Protein AF-A0A8T1RYR4-F1 (afdb_monomer_lite)

Sequence (140 aa):
VSNLKKILQSVLEYSHDVLGHQISEHHMPDVSLIGEFSDSVELGKLLQLVLGCAVSCEKKQEHIQQIMTLEESVQHVVMTAIQELMTKDPLDTLASETYGNFDSQSRKYYFLSEDVEEPDDMRQHCQDLEQQVGSSPAWL

Organism: Chelydra serpentina (NCBI:txid8475)

Structure (mmCIF, N/CA/C/O backbone):
data_AF-A0A8T1RYR4-F1
#
_entry.id   AF-A0A8T1RYR4-F1
#
loop_
_atom_site.group_PDB
_atom_site.id
_atom_site.type_symbol
_atom_site.label_atom_id
_atom_site.label_alt_id
_atom_site.label_comp_id
_atom_site.label_asym_id
_atom_site.label_entity_id
_atom_site.label_seq_id
_atom_site.pdbx_PDB_ins_code
_atom_site.Cartn_x
_atom_site.Cartn_y
_atom_site.Cartn_z
_atom_site.occupancy
_atom_site.B_iso_or_equiv
_atom_site.auth_seq_id
_atom_site.auth_comp_id
_atom_site.auth_asym_id
_atom_site.auth_atom_id
_atom_site.pdbx_PDB_model_num
ATOM 1 N N . VAL A 1 1 ? 6.250 -12.213 -15.409 1.00 84.12 1 VAL A N 1
ATOM 2 C CA . VAL A 1 1 ? 5.482 -11.011 -14.988 1.00 84.12 1 VAL A CA 1
ATOM 3 C C . VAL A 1 1 ? 3.955 -11.182 -14.883 1.00 84.12 1 VAL A C 1
ATOM 5 O O . VAL A 1 1 ? 3.327 -10.421 -14.160 1.00 84.12 1 VAL A O 1
ATOM 8 N N . SER A 1 2 ? 3.318 -12.149 -15.569 1.00 88.31 2 SER A N 1
ATOM 9 C CA . SER A 1 2 ? 1.838 -12.241 -15.640 1.00 88.31 2 SER A CA 1
ATOM 10 C C . SER A 1 2 ? 1.125 -12.319 -14.276 1.00 88.31 2 SER A C 1
ATOM 12 O O . SER A 1 2 ? 0.091 -11.682 -14.100 1.00 88.31 2 SER A O 1
ATOM 14 N N . ASN A 1 3 ? 1.695 -13.021 -13.292 1.00 91.19 3 ASN A N 1
ATOM 15 C CA . ASN A 1 3 ? 1.103 -13.115 -11.951 1.00 91.19 3 ASN A CA 1
ATOM 16 C C . ASN A 1 3 ? 1.063 -11.761 -11.227 1.00 91.19 3 ASN A C 1
ATOM 18 O O . ASN A 1 3 ? 0.048 -11.428 -10.630 1.00 91.19 3 ASN A O 1
ATOM 22 N N . LEU A 1 4 ? 2.130 -10.961 -11.331 1.00 89.75 4 LEU A N 1
ATOM 23 C CA . LEU A 1 4 ? 2.197 -9.635 -10.709 1.00 89.75 4 LEU A CA 1
ATOM 24 C C . LEU A 1 4 ? 1.163 -8.682 -11.313 1.00 89.75 4 LEU A C 1
ATOM 26 O O . LEU A 1 4 ? 0.490 -7.976 -10.574 1.00 89.75 4 LEU A O 1
ATOM 30 N N . LYS A 1 5 ? 0.972 -8.729 -12.641 1.00 89.62 5 LYS A N 1
ATOM 31 C CA . LYS A 1 5 ? -0.086 -7.965 -13.326 1.00 89.62 5 LYS A CA 1
ATOM 32 C C . LYS A 1 5 ? -1.474 -8.300 -12.779 1.00 89.62 5 LYS A C 1
ATOM 34 O O . LYS A 1 5 ? -2.246 -7.391 -12.508 1.00 89.62 5 LYS A O 1
ATOM 39 N N . LYS A 1 6 ? -1.767 -9.590 -12.573 1.00 92.25 6 LYS A N 1
ATOM 40 C CA . LYS A 1 6 ? -3.048 -10.034 -11.999 1.00 92.25 6 LYS A CA 1
ATOM 41 C C . LYS A 1 6 ? -3.235 -9.543 -10.565 1.00 92.25 6 LYS A C 1
ATOM 43 O O . LYS A 1 6 ? -4.295 -9.026 -10.250 1.00 92.25 6 LYS A O 1
ATOM 48 N N . ILE A 1 7 ? -2.209 -9.680 -9.721 1.00 91.88 7 ILE A N 1
ATOM 49 C CA . ILE A 1 7 ? -2.262 -9.219 -8.325 1.00 91.88 7 ILE A CA 1
ATOM 50 C C . ILE A 1 7 ? -2.495 -7.709 -8.276 1.00 91.88 7 ILE A C 1
ATOM 52 O O . ILE A 1 7 ? -3.407 -7.269 -7.587 1.00 91.88 7 ILE A O 1
ATOM 56 N N . LEU A 1 8 ? -1.715 -6.931 -9.033 1.00 90.62 8 LEU A N 1
ATOM 57 C CA . LEU A 1 8 ? -1.871 -5.481 -9.090 1.00 90.62 8 LEU A CA 1
ATOM 58 C C . LEU A 1 8 ? -3.288 -5.102 -9.524 1.00 90.62 8 LEU A C 1
ATOM 60 O O . LEU A 1 8 ? -3.934 -4.311 -8.849 1.00 90.62 8 LEU A O 1
ATOM 64 N N . GLN A 1 9 ? -3.790 -5.706 -10.601 1.00 91.00 9 GLN A N 1
ATOM 65 C CA . GLN A 1 9 ? -5.139 -5.440 -11.086 1.00 91.00 9 GLN A CA 1
ATOM 66 C C . GLN A 1 9 ? -6.203 -5.734 -10.017 1.00 91.00 9 GLN A C 1
ATOM 68 O O . GLN A 1 9 ? -7.038 -4.877 -9.754 1.00 91.00 9 GLN A O 1
ATOM 73 N N . SER A 1 10 ? -6.135 -6.884 -9.340 1.00 91.62 10 SER A N 1
ATOM 74 C CA . SER A 1 10 ? -7.080 -7.214 -8.265 1.00 91.62 10 SER A CA 1
ATOM 75 C C . SER A 1 10 ? -7.000 -6.255 -7.074 1.00 91.62 10 SER A C 1
ATOM 77 O O . SER A 1 10 ? -8.025 -5.941 -6.477 1.00 91.62 10 SER A O 1
ATOM 79 N N . VAL A 1 11 ? -5.804 -5.776 -6.720 1.00 90.38 11 VAL A N 1
ATOM 80 C CA . VAL A 1 11 ? -5.620 -4.787 -5.643 1.00 90.38 11 VAL A CA 1
ATOM 81 C C . VAL A 1 11 ? -6.197 -3.429 -6.046 1.00 90.38 11 VAL A C 1
ATOM 83 O O . VAL A 1 11 ? -6.866 -2.793 -5.235 1.00 90.38 11 VAL A O 1
ATOM 86 N N . LEU A 1 12 ? -5.991 -2.999 -7.295 1.00 88.44 12 LEU A N 1
ATOM 87 C CA . LEU A 1 12 ? -6.557 -1.755 -7.824 1.00 88.44 12 LEU A CA 1
ATOM 88 C C . LEU A 1 12 ? -8.088 -1.812 -7.884 1.00 88.44 12 LEU A C 1
ATOM 90 O O . LEU A 1 12 ? -8.743 -0.880 -7.423 1.00 88.44 12 LEU A O 1
ATOM 94 N N . GLU A 1 13 ? -8.648 -2.914 -8.389 1.00 90.94 13 GLU A N 1
ATOM 95 C CA . GLU A 1 13 ? -10.095 -3.161 -8.416 1.00 90.94 13 GLU A CA 1
ATOM 96 C C . GLU A 1 13 ? -10.671 -3.144 -6.994 1.00 90.94 13 GLU A C 1
ATOM 98 O O . GLU A 1 13 ? -11.633 -2.432 -6.733 1.00 90.94 13 GLU A O 1
ATOM 103 N N . TYR A 1 14 ? -10.037 -3.823 -6.032 1.00 89.62 14 TYR A N 1
ATOM 104 C CA . TYR A 1 14 ? -10.475 -3.790 -4.633 1.00 89.62 14 TYR A CA 1
ATOM 105 C C . TYR A 1 14 ? -10.403 -2.380 -4.025 1.00 89.62 14 TYR A C 1
ATOM 107 O O . TYR A 1 14 ? -11.333 -1.935 -3.351 1.00 89.62 14 TYR A O 1
ATOM 115 N N . SER A 1 15 ? -9.313 -1.654 -4.278 1.00 85.81 15 SER A N 1
ATOM 116 C CA . SER A 1 15 ? -9.130 -0.291 -3.779 1.00 85.81 15 SER A CA 1
ATOM 117 C C . SER A 1 15 ? -10.181 0.671 -4.333 1.00 85.81 15 SER A C 1
ATOM 119 O O . SER A 1 15 ? -10.699 1.509 -3.596 1.00 85.81 15 SER A O 1
ATOM 121 N N . HIS A 1 16 ? -10.524 0.544 -5.611 1.00 86.31 16 HIS A N 1
ATOM 122 C CA . HIS A 1 16 ? -11.528 1.386 -6.244 1.00 86.31 16 HIS A CA 1
ATOM 123 C C . HIS A 1 16 ? -12.957 0.978 -5.855 1.00 86.31 16 HIS A C 1
ATOM 125 O O . HIS A 1 16 ? -13.723 1.811 -5.377 1.00 86.31 16 HIS A O 1
ATOM 131 N N . ASP A 1 17 ? -13.306 -0.299 -6.012 1.00 86.94 17 ASP A N 1
ATOM 132 C CA . ASP A 1 17 ? -14.692 -0.769 -5.931 1.00 86.94 17 ASP A CA 1
ATOM 133 C C . ASP A 1 17 ? -15.159 -1.019 -4.494 1.00 86.94 17 ASP A C 1
ATOM 135 O O . ASP A 1 17 ? -16.337 -0.834 -4.189 1.00 86.94 17 ASP A O 1
ATOM 139 N N . VAL A 1 18 ? -14.252 -1.437 -3.603 1.00 86.25 18 VAL A N 1
ATOM 140 C CA . VAL A 1 18 ? -14.588 -1.752 -2.204 1.00 86.25 18 VAL A CA 1
ATOM 141 C C . VAL A 1 18 ? -14.207 -0.609 -1.274 1.00 86.25 18 VAL A C 1
ATOM 143 O O . VAL A 1 18 ? -15.006 -0.218 -0.425 1.00 86.25 18 VAL A O 1
ATOM 146 N N . LEU A 1 19 ? -12.996 -0.063 -1.421 1.00 82.50 19 LEU A N 1
ATOM 147 C CA . LEU A 1 19 ? -12.504 0.991 -0.526 1.00 82.50 19 LEU A CA 1
ATOM 148 C C . LEU A 1 19 ? -12.891 2.404 -0.988 1.00 82.50 19 LEU A C 1
ATOM 150 O O . LEU A 1 19 ? -12.829 3.336 -0.188 1.00 82.50 19 LEU A O 1
ATOM 154 N N . GLY A 1 20 ? -13.278 2.591 -2.256 1.00 78.75 20 GLY A N 1
ATOM 155 C CA . GLY A 1 20 ? -13.568 3.916 -2.815 1.00 78.75 20 GLY A CA 1
ATOM 156 C C . GLY A 1 20 ? -12.343 4.841 -2.859 1.00 78.75 20 GLY A C 1
ATOM 157 O O . GLY A 1 20 ? -12.478 6.066 -2.901 1.00 78.75 20 GLY A O 1
ATOM 158 N N . HIS A 1 21 ? -11.135 4.276 -2.802 1.00 76.94 21 HIS A N 1
ATOM 159 C CA . HIS A 1 21 ? -9.882 5.017 -2.807 1.00 76.94 21 HIS A CA 1
ATOM 160 C C . HIS A 1 21 ? -9.357 5.182 -4.234 1.00 76.94 21 HIS A C 1
ATOM 162 O O . HIS A 1 21 ? -9.138 4.208 -4.955 1.00 76.94 21 HIS A O 1
ATOM 168 N N . GLN A 1 22 ? -9.090 6.431 -4.620 1.00 72.94 22 GLN A N 1
ATOM 169 C CA . GLN A 1 22 ? -8.350 6.746 -5.838 1.00 72.94 22 GLN A CA 1
ATOM 170 C C . GLN A 1 22 ? -6.852 6.670 -5.546 1.00 72.94 22 GLN A C 1
ATOM 172 O O . GLN A 1 22 ? -6.322 7.473 -4.780 1.00 72.94 22 GLN A O 1
ATOM 177 N N . ILE A 1 23 ? -6.185 5.691 -6.152 1.00 77.44 23 ILE A N 1
ATOM 178 C CA . ILE A 1 23 ? -4.731 5.550 -6.086 1.00 77.44 23 ILE A CA 1
ATOM 179 C C . ILE A 1 23 ? -4.121 6.491 -7.126 1.00 77.44 23 ILE A C 1
ATOM 181 O O . ILE A 1 23 ? -4.458 6.418 -8.306 1.00 77.44 23 ILE A O 1
ATOM 185 N N . SER A 1 24 ? -3.231 7.379 -6.684 1.00 75.50 24 SER A N 1
ATOM 186 C CA . SER A 1 24 ? -2.492 8.280 -7.577 1.00 75.50 24 SER A CA 1
ATOM 187 C C . SER A 1 24 ? -1.507 7.504 -8.460 1.00 75.50 24 SER A C 1
ATOM 189 O O . SER A 1 24 ? -0.912 6.527 -8.002 1.00 75.50 24 SER A O 1
ATOM 191 N N . GLU A 1 25 ? -1.277 7.965 -9.696 1.00 75.69 25 GLU A N 1
ATOM 192 C CA . GLU A 1 25 ? -0.320 7.350 -10.635 1.00 75.69 25 GLU A CA 1
ATOM 193 C C . GLU A 1 25 ? 1.087 7.209 -10.039 1.00 75.69 25 GLU A C 1
ATOM 195 O O . GLU A 1 25 ? 1.786 6.246 -10.341 1.00 75.69 25 GLU A O 1
ATOM 200 N N . HIS A 1 26 ? 1.490 8.115 -9.141 1.00 74.50 26 HIS A N 1
ATOM 201 C CA . HIS A 1 26 ? 2.791 8.053 -8.468 1.00 74.50 26 HIS A CA 1
ATOM 202 C C . HIS A 1 26 ? 2.975 6.780 -7.620 1.00 74.50 26 HIS A C 1
ATOM 204 O O . HIS A 1 26 ? 4.080 6.245 -7.515 1.00 74.50 26 HIS A O 1
ATOM 210 N N . HIS A 1 27 ? 1.887 6.274 -7.039 1.00 78.38 27 HIS A N 1
ATOM 211 C CA . HIS A 1 27 ? 1.889 5.064 -6.218 1.00 78.38 27 HIS A CA 1
ATOM 212 C C . HIS A 1 27 ? 1.669 3.793 -7.047 1.00 78.38 27 HIS A C 1
ATOM 214 O O . HIS A 1 27 ? 1.595 2.705 -6.478 1.00 78.38 27 HIS A O 1
ATOM 220 N N . MET A 1 28 ? 1.552 3.904 -8.375 1.00 84.88 28 MET A N 1
ATOM 221 C CA . MET A 1 28 ? 1.318 2.761 -9.248 1.00 84.88 28 MET A CA 1
ATOM 222 C C . MET A 1 28 ? 2.642 2.031 -9.542 1.00 84.88 28 MET A C 1
ATOM 224 O O . MET A 1 28 ? 3.546 2.630 -10.127 1.00 84.88 28 MET A O 1
ATOM 228 N N . PRO A 1 29 ? 2.786 0.753 -9.144 1.00 88.81 29 PRO A N 1
ATOM 229 C CA . PRO A 1 29 ? 4.021 0.005 -9.342 1.00 88.81 29 PRO A CA 1
ATOM 230 C C . PRO A 1 29 ? 4.148 -0.538 -10.771 1.00 88.81 29 PRO A C 1
ATOM 232 O O . PRO A 1 29 ? 3.207 -1.128 -11.314 1.00 88.81 29 PRO A O 1
ATOM 235 N N . ASP A 1 30 ? 5.343 -0.450 -11.354 1.00 89.69 30 ASP A N 1
ATOM 236 C CA . ASP A 1 30 ? 5.678 -1.130 -12.603 1.00 89.69 30 ASP A CA 1
ATOM 237 C C . ASP A 1 30 ? 6.109 -2.575 -12.333 1.00 89.69 30 ASP A C 1
ATOM 239 O O . ASP A 1 30 ? 7.260 -2.916 -12.053 1.00 89.69 30 ASP A O 1
ATOM 243 N N . VAL A 1 31 ? 5.143 -3.475 -12.480 1.00 89.69 31 VAL A N 1
ATOM 244 C CA . VAL A 1 31 ? 5.347 -4.916 -12.320 1.00 89.69 31 VAL A CA 1
ATOM 245 C C . VAL A 1 31 ? 6.360 -5.515 -13.296 1.00 89.69 31 VAL A C 1
ATOM 247 O O . VAL A 1 31 ? 6.888 -6.591 -13.011 1.00 89.69 31 VAL A O 1
ATOM 250 N N . SER A 1 3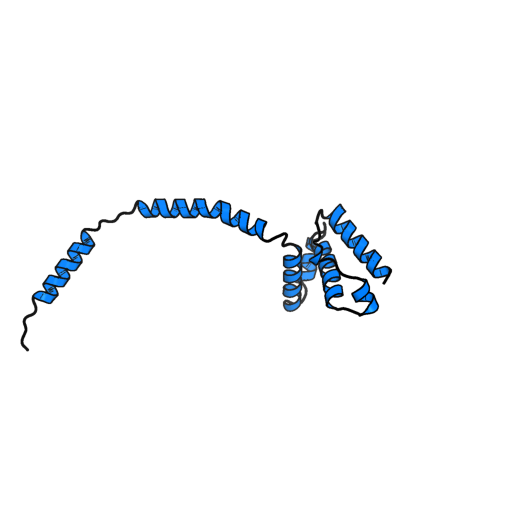2 ? 6.636 -4.860 -14.427 1.00 89.69 32 SER A N 1
ATOM 251 C CA . SER A 1 32 ? 7.658 -5.284 -15.394 1.00 89.69 32 SER A CA 1
ATOM 252 C C . SER A 1 32 ? 9.049 -5.100 -14.801 1.00 89.69 32 SER A C 1
ATOM 254 O O . SER A 1 32 ? 9.841 -6.040 -14.827 1.00 89.69 32 SER A O 1
ATOM 256 N N . LEU A 1 33 ? 9.295 -3.961 -14.146 1.00 89.38 33 LEU A N 1
ATOM 257 C CA . LEU A 1 33 ? 10.544 -3.693 -13.430 1.00 89.38 33 LEU A CA 1
ATOM 258 C C . LEU A 1 33 ? 10.763 -4.675 -12.272 1.00 89.38 33 LEU A C 1
ATOM 260 O O . LEU A 1 33 ? 11.859 -5.215 -12.113 1.00 89.38 33 LEU A O 1
ATOM 264 N N . ILE A 1 34 ? 9.704 -5.021 -11.534 1.00 90.31 34 ILE A N 1
ATOM 265 C CA . ILE A 1 34 ? 9.772 -6.048 -10.480 1.00 90.31 34 ILE A CA 1
ATOM 266 C C . ILE A 1 34 ? 10.147 -7.414 -11.071 1.00 90.31 34 ILE A C 1
ATOM 268 O O . ILE A 1 34 ? 11.023 -8.108 -10.561 1.00 90.31 34 ILE A O 1
ATOM 272 N N . GLY A 1 35 ? 9.461 -7.835 -12.136 1.00 87.56 35 GLY A N 1
ATOM 273 C CA . GLY A 1 35 ? 9.612 -9.181 -12.685 1.00 87.56 35 GLY A CA 1
ATOM 274 C C . GLY A 1 35 ? 10.882 -9.401 -13.505 1.00 87.56 35 GLY A C 1
ATOM 275 O O . GLY A 1 35 ? 11.337 -10.540 -13.591 1.00 87.56 35 GLY A O 1
ATOM 276 N N . GLU A 1 36 ? 11.416 -8.353 -14.129 1.00 90.00 36 GLU A N 1
ATOM 277 C CA . GLU A 1 36 ? 12.563 -8.440 -15.044 1.00 90.00 36 GLU A CA 1
ATOM 278 C C . GLU A 1 36 ? 13.861 -7.948 -14.401 1.00 90.00 36 GLU A C 1
ATOM 280 O O . GLU A 1 36 ? 14.915 -8.535 -14.640 1.00 90.00 36 GLU A O 1
ATOM 285 N N . PHE A 1 37 ? 13.786 -6.930 -13.540 1.00 89.50 37 PHE A N 1
ATOM 286 C CA . PHE A 1 37 ? 14.956 -6.294 -12.928 1.00 89.50 37 PHE A CA 1
ATOM 287 C C . PHE A 1 37 ? 15.034 -6.501 -11.412 1.00 89.50 37 PHE A C 1
ATOM 289 O O . PHE A 1 37 ? 16.027 -6.112 -10.803 1.00 89.50 37 PHE A O 1
ATOM 296 N N . SER A 1 38 ? 14.037 -7.158 -10.801 1.00 86.62 38 SER A N 1
ATOM 297 C CA . SER A 1 38 ? 13.951 -7.331 -9.341 1.00 86.62 38 SER A CA 1
ATOM 298 C C . SER A 1 38 ? 14.057 -6.000 -8.591 1.00 86.62 38 SER A C 1
ATOM 300 O O . SER A 1 38 ? 14.690 -5.919 -7.539 1.00 86.62 38 SER A O 1
ATOM 302 N N . ASP A 1 39 ? 13.447 -4.954 -9.155 1.00 92.44 39 ASP A N 1
ATOM 303 C CA . ASP A 1 39 ? 13.471 -3.610 -8.592 1.00 92.44 39 ASP A CA 1
ATOM 304 C C . ASP A 1 39 ? 12.756 -3.578 -7.229 1.00 92.44 39 ASP A C 1
ATOM 306 O O . ASP A 1 39 ? 11.553 -3.847 -7.118 1.00 92.44 39 ASP A O 1
ATOM 310 N N . SER A 1 40 ? 13.515 -3.275 -6.174 1.00 89.69 40 SER A N 1
ATOM 311 C CA . SER A 1 40 ? 13.017 -3.226 -4.799 1.00 89.69 40 SER A CA 1
ATOM 312 C C . SER A 1 40 ? 12.129 -2.013 -4.529 1.00 89.69 40 SER A C 1
ATOM 314 O O . SER A 1 40 ? 11.278 -2.083 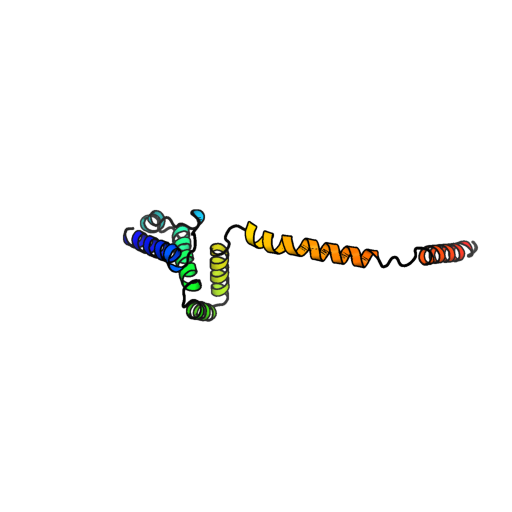-3.642 1.00 89.69 40 SER A O 1
ATOM 316 N N . VAL A 1 41 ? 12.284 -0.926 -5.290 1.00 89.12 41 VAL A N 1
ATOM 317 C CA . VAL A 1 41 ? 11.469 0.287 -5.161 1.00 89.12 41 VAL A CA 1
ATOM 318 C C . VAL A 1 41 ? 10.059 0.007 -5.667 1.00 89.12 41 VAL A C 1
ATOM 320 O O . VAL A 1 41 ? 9.081 0.255 -4.962 1.00 89.12 41 VAL A O 1
ATOM 323 N N . GLU A 1 42 ? 9.947 -0.592 -6.851 1.00 90.44 42 GLU A N 1
ATOM 324 C CA . GLU A 1 42 ? 8.653 -0.962 -7.435 1.00 90.44 42 GLU A CA 1
ATOM 325 C C . GLU A 1 42 ? 7.958 -2.069 -6.631 1.00 90.44 42 GLU A C 1
ATOM 327 O O . GLU A 1 42 ? 6.739 -2.041 -6.432 1.00 90.44 42 GLU A O 1
ATOM 332 N N . LEU A 1 43 ? 8.731 -3.011 -6.081 1.00 89.88 43 LEU A N 1
ATOM 333 C CA . LEU A 1 43 ? 8.201 -3.999 -5.144 1.00 89.88 43 LEU A CA 1
ATOM 334 C C . LEU A 1 43 ? 7.679 -3.342 -3.859 1.00 89.88 43 LEU A C 1
ATOM 336 O O . LEU A 1 43 ? 6.618 -3.728 -3.367 1.00 89.88 43 LEU A O 1
ATOM 340 N N . GLY A 1 44 ? 8.391 -2.337 -3.342 1.00 89.12 44 GLY A N 1
ATOM 341 C CA . GLY A 1 44 ? 7.968 -1.544 -2.191 1.00 89.12 44 GLY A CA 1
ATOM 342 C C . GLY A 1 44 ? 6.615 -0.873 -2.421 1.00 89.12 44 GLY A C 1
ATOM 343 O O . GLY A 1 44 ? 5.712 -1.043 -1.604 1.00 89.12 44 GLY A O 1
ATOM 344 N N . LYS A 1 45 ? 6.428 -0.218 -3.573 1.00 89.44 45 LYS A N 1
ATOM 345 C CA . LYS A 1 45 ? 5.145 0.396 -3.964 1.00 89.44 45 LYS A CA 1
ATOM 346 C C . LYS A 1 45 ? 4.002 -0.622 -4.008 1.00 89.44 45 LYS A C 1
ATOM 348 O O . LYS A 1 45 ? 2.917 -0.366 -3.486 1.00 89.44 45 LYS A O 1
ATOM 353 N N . LEU A 1 46 ? 4.241 -1.809 -4.575 1.00 90.50 46 LEU A N 1
ATOM 354 C CA . LEU A 1 46 ? 3.236 -2.876 -4.606 1.00 90.50 46 LEU A CA 1
ATOM 355 C C . LEU A 1 46 ? 2.854 -3.343 -3.192 1.00 90.50 46 LEU A C 1
ATOM 357 O O . LEU A 1 46 ? 1.672 -3.521 -2.900 1.00 90.50 46 LEU A O 1
ATOM 361 N N . LEU A 1 47 ? 3.837 -3.517 -2.306 1.00 90.25 47 LEU A N 1
ATOM 362 C CA . LEU A 1 47 ? 3.593 -3.888 -0.910 1.00 90.25 47 LEU A CA 1
ATOM 363 C C . LEU A 1 47 ? 2.855 -2.787 -0.142 1.00 90.25 47 LEU A C 1
ATOM 365 O O . LEU A 1 47 ? 1.958 -3.095 0.639 1.00 90.25 47 LEU A O 1
ATOM 369 N N . GLN A 1 48 ? 3.183 -1.520 -0.391 1.00 88.75 48 GLN A N 1
ATOM 370 C CA . GLN A 1 48 ? 2.525 -0.368 0.224 1.00 88.75 48 GLN A CA 1
ATOM 371 C C . GLN A 1 48 ? 1.042 -0.292 -0.160 1.00 88.75 48 GLN A C 1
ATOM 373 O O . GLN A 1 48 ? 0.202 -0.056 0.706 1.00 88.75 48 GLN A O 1
ATOM 378 N N . LEU A 1 49 ? 0.692 -0.594 -1.416 1.00 88.25 49 LEU A N 1
ATOM 379 C CA . LEU A 1 49 ? -0.705 -0.711 -1.850 1.00 88.25 49 LEU A CA 1
ATOM 380 C C . LEU A 1 49 ? -1.455 -1.832 -1.126 1.00 88.25 49 LEU A C 1
ATOM 382 O O . LEU A 1 49 ? -2.572 -1.627 -0.648 1.00 88.25 49 LEU A O 1
ATOM 386 N N . VAL A 1 50 ? -0.841 -3.012 -1.020 1.00 89.69 50 VAL A N 1
ATOM 387 C CA . VAL A 1 50 ? -1.438 -4.158 -0.316 1.00 89.69 50 VAL A CA 1
ATOM 388 C C . VAL A 1 50 ? -1.639 -3.838 1.165 1.00 89.69 50 VAL A C 1
ATOM 390 O O . VAL A 1 50 ? -2.711 -4.099 1.711 1.00 89.69 50 VAL A O 1
ATOM 393 N N . LEU A 1 51 ? -0.640 -3.230 1.804 1.00 89.00 51 LEU A N 1
ATOM 394 C CA . LEU A 1 51 ? -0.712 -2.779 3.191 1.00 89.00 51 LEU A CA 1
ATOM 395 C C . LEU A 1 51 ? -1.825 -1.742 3.380 1.00 89.00 51 LEU A C 1
ATOM 397 O O . LEU A 1 51 ? -2.639 -1.880 4.291 1.00 89.00 51 LEU A O 1
ATOM 401 N N . GLY A 1 52 ? -1.908 -0.754 2.488 1.00 87.12 52 GLY A N 1
ATOM 402 C CA . GLY A 1 52 ? -2.976 0.241 2.460 1.00 87.12 52 GLY A CA 1
ATOM 403 C C . GLY A 1 52 ? -4.364 -0.376 2.382 1.00 87.12 52 GLY A C 1
ATOM 404 O O . GLY A 1 52 ? -5.265 0.011 3.129 1.00 87.12 52 GLY A O 1
ATOM 405 N N . CYS A 1 53 ? -4.526 -1.387 1.526 1.00 88.50 53 CYS A N 1
ATOM 406 C CA . CYS A 1 53 ? -5.771 -2.138 1.428 1.00 88.50 53 CYS A CA 1
ATOM 407 C C . CYS A 1 53 ? -6.075 -2.900 2.725 1.00 88.50 53 CYS A C 1
ATOM 409 O O . CYS A 1 53 ? -7.206 -2.856 3.207 1.00 88.50 53 CYS A O 1
ATOM 411 N N . ALA A 1 54 ? -5.073 -3.543 3.332 1.00 88.31 54 ALA A N 1
ATOM 412 C CA . ALA A 1 54 ? -5.234 -4.293 4.577 1.00 88.31 54 ALA A CA 1
ATOM 413 C C . ALA A 1 54 ? -5.666 -3.400 5.754 1.00 88.31 54 ALA A C 1
ATOM 415 O O . ALA A 1 54 ? -6.536 -3.785 6.532 1.00 88.31 54 ALA A O 1
ATOM 416 N N . VAL A 1 55 ? -5.133 -2.181 5.868 1.00 86.56 55 VAL A N 1
ATOM 417 C CA . VAL A 1 55 ? -5.522 -1.247 6.945 1.00 86.56 55 VAL A CA 1
ATOM 418 C C . VAL A 1 55 ? -6.797 -0.455 6.653 1.00 86.56 55 VAL A C 1
ATOM 420 O O . VAL A 1 55 ? -7.343 0.185 7.551 1.00 86.56 55 VAL A O 1
ATOM 423 N N . SER A 1 56 ? -7.295 -0.507 5.417 1.00 84.06 56 SER A N 1
ATOM 424 C CA . SER A 1 56 ? -8.533 0.170 5.008 1.00 84.06 56 SER A CA 1
ATOM 425 C C . SER A 1 56 ? -9.734 -0.774 4.906 1.00 84.06 56 SER A C 1
ATOM 427 O O . SER A 1 56 ? -10.868 -0.304 4.867 1.00 84.06 56 SER A O 1
ATOM 429 N N . CYS A 1 57 ? -9.516 -2.091 4.877 1.00 85.00 57 CYS A N 1
ATOM 430 C CA . CYS A 1 57 ? -10.588 -3.078 4.755 1.00 85.00 57 CYS A CA 1
ATOM 431 C C . CYS A 1 57 ? -11.498 -3.149 5.998 1.00 85.00 57 CYS A C 1
ATOM 433 O O . CYS A 1 57 ? -11.190 -2.617 7.067 1.00 85.00 57 CYS A O 1
ATOM 435 N N . GLU A 1 58 ? -12.616 -3.874 5.894 1.00 81.50 58 GLU A N 1
ATOM 436 C CA . GLU A 1 58 ? -13.559 -4.076 7.010 1.00 81.50 58 GLU A CA 1
ATOM 437 C C . GLU A 1 58 ? -12.889 -4.674 8.260 1.00 81.50 58 GLU A C 1
ATOM 439 O O . GLU A 1 58 ? -13.228 -4.319 9.389 1.00 81.50 58 GLU A O 1
ATOM 444 N N . LYS A 1 59 ? -11.880 -5.533 8.064 1.00 82.81 59 LYS A N 1
ATOM 445 C CA . LYS A 1 59 ? -11.096 -6.172 9.131 1.00 82.81 59 LYS A CA 1
ATOM 446 C C . LYS A 1 59 ? -9.861 -5.373 9.552 1.00 82.81 59 LYS A C 1
ATOM 448 O O . LYS A 1 59 ? -8.972 -5.920 10.202 1.00 82.81 59 LYS A O 1
ATOM 453 N N . LYS A 1 60 ? -9.798 -4.072 9.245 1.00 84.94 60 LYS A N 1
ATOM 454 C CA . LYS A 1 60 ? -8.653 -3.209 9.582 1.00 84.94 60 LYS A CA 1
ATOM 455 C C . LYS A 1 60 ? -8.182 -3.322 11.031 1.00 84.94 60 LYS A C 1
ATOM 457 O O . LYS A 1 60 ? -6.987 -3.272 11.276 1.00 84.94 60 LYS A O 1
ATOM 462 N N . GLN A 1 61 ? -9.098 -3.506 11.985 1.00 83.38 61 GLN A N 1
ATOM 463 C CA . GLN A 1 61 ? -8.754 -3.624 13.407 1.00 83.38 61 GLN A CA 1
ATOM 464 C C . GLN A 1 61 ? -7.878 -4.850 13.697 1.00 83.38 61 GLN A C 1
ATOM 466 O O . GLN A 1 61 ? -6.919 -4.743 14.453 1.00 83.38 61 GLN A O 1
ATOM 471 N N . GLU A 1 62 ? -8.152 -5.989 13.054 1.00 87.81 62 GLU A N 1
ATOM 472 C CA . GLU A 1 62 ? -7.360 -7.215 13.210 1.00 87.81 62 GLU A CA 1
ATOM 473 C C . GLU A 1 62 ? -5.950 -7.025 12.635 1.00 87.81 62 GLU A C 1
ATOM 475 O O . GLU A 1 62 ? -4.957 -7.342 13.289 1.00 87.81 62 GLU A O 1
ATOM 480 N N . HIS A 1 63 ? -5.852 -6.418 11.450 1.00 85.56 63 HIS A N 1
ATOM 481 C CA . HIS A 1 63 ? -4.568 -6.138 10.808 1.00 85.56 63 HIS A CA 1
ATOM 482 C C . HIS A 1 63 ? -3.741 -5.086 11.560 1.00 85.56 63 HIS A C 1
ATOM 484 O O . HIS A 1 63 ? -2.541 -5.276 11.740 1.00 85.56 63 HIS A O 1
ATOM 490 N N . ILE A 1 64 ? -4.361 -4.013 12.062 1.00 85.06 64 ILE A N 1
ATOM 491 C CA . ILE A 1 64 ? -3.687 -3.005 12.898 1.00 85.06 64 ILE A CA 1
ATOM 492 C C . ILE A 1 64 ? -3.172 -3.647 14.186 1.00 85.06 64 ILE A C 1
ATOM 494 O O . ILE A 1 64 ? -2.027 -3.421 14.569 1.00 85.06 64 ILE A O 1
ATOM 498 N N . GLN A 1 65 ? -3.975 -4.494 14.830 1.00 86.38 65 GLN A N 1
ATOM 499 C CA . GLN A 1 65 ? -3.548 -5.181 16.042 1.00 86.38 65 GLN A CA 1
ATOM 500 C C . GLN A 1 65 ? -2.370 -6.123 15.773 1.00 86.38 65 GLN A C 1
ATOM 502 O O . GLN A 1 65 ? -1.430 -6.147 16.560 1.00 86.38 65 GLN A O 1
ATOM 507 N N . GLN A 1 66 ? -2.364 -6.835 14.642 1.00 85.00 66 GLN A N 1
ATOM 508 C CA . GLN A 1 66 ? -1.206 -7.624 14.213 1.00 85.00 66 GLN A CA 1
ATOM 509 C C . GLN A 1 66 ? 0.038 -6.752 14.006 1.00 85.00 66 GLN A C 1
ATOM 511 O O . GLN A 1 66 ? 1.109 -7.110 14.492 1.00 85.00 66 GLN A O 1
ATOM 516 N N . ILE A 1 67 ? -0.096 -5.588 13.362 1.00 86.75 67 ILE A N 1
ATOM 517 C CA . ILE A 1 67 ? 1.010 -4.633 13.189 1.00 86.75 67 ILE A CA 1
ATOM 518 C C . ILE A 1 67 ? 1.565 -4.197 14.552 1.00 86.75 67 ILE A C 1
ATOM 520 O O . ILE A 1 67 ? 2.778 -4.196 14.736 1.00 86.75 67 ILE A O 1
ATOM 524 N N . MET A 1 68 ? 0.705 -3.923 15.536 1.00 84.81 68 MET A N 1
ATOM 525 C CA . MET A 1 68 ? 1.122 -3.543 16.895 1.00 84.81 68 MET A CA 1
ATOM 526 C C . MET A 1 68 ? 1.859 -4.650 17.668 1.00 84.81 68 MET A C 1
ATOM 528 O O . MET A 1 68 ? 2.475 -4.365 18.692 1.00 84.81 68 MET A O 1
ATOM 532 N N . THR A 1 69 ? 1.807 -5.906 17.212 1.00 88.81 69 THR A N 1
ATOM 533 C CA . THR A 1 69 ? 2.602 -7.002 17.801 1.00 88.81 69 THR A CA 1
ATOM 534 C C . THR A 1 69 ? 4.003 -7.132 17.205 1.00 88.81 69 THR A C 1
ATOM 536 O O . THR A 1 69 ? 4.820 -7.883 17.738 1.00 88.81 69 THR A O 1
ATOM 539 N N . LEU A 1 70 ? 4.289 -6.424 16.107 1.00 87.25 70 LEU A N 1
ATOM 540 C CA . LEU A 1 70 ? 5.608 -6.407 15.473 1.00 87.25 70 LEU A CA 1
ATOM 541 C C . LEU A 1 70 ? 6.599 -5.560 16.283 1.00 87.25 70 LEU A C 1
ATOM 543 O O . LEU A 1 70 ? 6.224 -4.844 17.208 1.00 87.25 70 LEU A O 1
ATOM 547 N N . GLU A 1 71 ? 7.877 -5.623 15.918 1.00 92.19 71 GLU A N 1
ATOM 548 C CA . GLU A 1 71 ? 8.917 -4.775 16.502 1.00 92.19 71 GLU A CA 1
ATOM 549 C C . GLU A 1 71 ? 8.640 -3.282 16.249 1.00 92.19 71 GLU A C 1
ATOM 551 O O . GLU A 1 71 ? 8.152 -2.910 15.182 1.00 92.19 71 GLU A O 1
ATOM 556 N N . GLU A 1 72 ? 8.992 -2.420 17.205 1.00 87.56 72 GLU A N 1
ATOM 557 C CA . GLU A 1 72 ? 8.783 -0.965 17.137 1.00 87.56 72 GLU A CA 1
ATOM 558 C C . GLU A 1 72 ? 9.362 -0.348 15.851 1.00 87.56 72 GLU A C 1
ATOM 560 O O . GLU A 1 72 ? 8.695 0.431 15.169 1.00 87.56 72 GLU A O 1
ATOM 565 N N . SER A 1 73 ? 10.564 -0.773 15.453 1.00 89.06 73 SER A N 1
ATOM 566 C CA . SER A 1 73 ? 11.216 -0.342 14.210 1.00 89.06 73 SER A CA 1
ATOM 567 C C . SER A 1 73 ? 10.350 -0.609 12.970 1.00 89.06 73 SER A C 1
ATOM 569 O O . SER A 1 73 ? 10.225 0.246 12.093 1.00 89.06 73 SER A O 1
ATOM 571 N N . VAL A 1 74 ? 9.685 -1.766 12.921 1.00 88.00 74 VAL A N 1
ATOM 572 C CA . VAL A 1 74 ? 8.796 -2.170 11.824 1.00 88.00 74 VAL A CA 1
ATOM 573 C C . VAL A 1 74 ? 7.468 -1.419 11.889 1.00 88.00 74 VAL A C 1
ATOM 575 O O . VAL A 1 74 ? 6.956 -0.999 10.850 1.00 88.00 74 VAL A O 1
ATOM 578 N N . GLN A 1 75 ? 6.929 -1.190 13.089 1.00 85.19 75 GLN A N 1
ATOM 579 C CA . GLN A 1 75 ? 5.701 -0.412 13.276 1.00 85.19 75 GLN A CA 1
ATOM 580 C C . GLN A 1 75 ? 5.836 1.005 12.710 1.00 85.19 75 GLN A C 1
ATOM 582 O O . GLN A 1 75 ? 4.949 1.458 11.988 1.00 85.19 75 GLN A O 1
ATOM 587 N N . HIS A 1 76 ? 6.959 1.683 12.971 1.00 87.44 76 HIS A N 1
ATOM 588 C CA . HIS A 1 76 ? 7.217 3.026 12.443 1.00 87.44 76 HIS A CA 1
ATOM 589 C C . HIS A 1 76 ? 7.270 3.063 10.914 1.00 87.44 76 HIS A C 1
ATOM 591 O O . HIS A 1 76 ? 6.692 3.963 10.298 1.00 87.44 76 HIS A O 1
ATOM 597 N N . VAL A 1 77 ? 7.918 2.075 10.290 1.00 87.69 77 VAL A N 1
ATOM 598 C CA . VAL A 1 77 ? 7.974 1.970 8.824 1.00 87.69 77 VAL A CA 1
ATOM 599 C C . VAL A 1 77 ? 6.572 1.766 8.251 1.00 87.69 77 VAL A C 1
ATOM 601 O O . VAL A 1 77 ? 6.177 2.466 7.320 1.00 87.69 77 VAL A O 1
ATOM 604 N N . VAL A 1 78 ? 5.788 0.863 8.845 1.00 87.19 78 VAL A N 1
ATOM 605 C CA . VAL A 1 78 ? 4.406 0.582 8.429 1.00 87.19 78 VAL A CA 1
ATOM 606 C C . VAL A 1 78 ? 3.514 1.815 8.581 1.00 87.19 78 VAL A C 1
ATOM 608 O O . VAL A 1 78 ? 2.781 2.159 7.657 1.00 87.19 78 VAL A O 1
ATOM 611 N N . MET A 1 79 ? 3.607 2.521 9.709 1.00 86.94 79 MET A N 1
ATOM 612 C CA . MET A 1 79 ? 2.862 3.756 9.957 1.00 86.94 79 MET A CA 1
ATOM 613 C C . MET A 1 79 ? 3.190 4.836 8.921 1.00 86.94 79 MET A C 1
ATOM 615 O O . MET A 1 79 ? 2.276 5.452 8.375 1.00 86.94 79 MET A O 1
ATOM 619 N N . THR A 1 80 ? 4.474 5.028 8.616 1.00 85.69 80 THR A N 1
ATOM 620 C CA . THR A 1 80 ? 4.929 6.003 7.613 1.00 85.69 80 THR A CA 1
ATOM 621 C C . THR A 1 80 ? 4.377 5.664 6.228 1.00 85.69 80 THR A C 1
ATOM 623 O O . THR A 1 80 ? 3.810 6.525 5.560 1.00 85.69 80 THR A O 1
ATOM 626 N N . ALA A 1 81 ? 4.450 4.390 5.831 1.00 84.38 81 ALA A N 1
ATOM 627 C CA . ALA A 1 81 ? 3.950 3.924 4.540 1.00 84.38 81 ALA A CA 1
ATOM 628 C C . ALA A 1 81 ? 2.426 4.101 4.391 1.00 84.38 81 ALA A C 1
ATOM 630 O O . ALA A 1 81 ? 1.941 4.444 3.311 1.00 84.38 81 ALA A O 1
ATOM 631 N N . ILE A 1 82 ? 1.662 3.890 5.471 1.00 83.56 82 ILE A N 1
ATOM 632 C CA . ILE A 1 82 ? 0.209 4.120 5.492 1.00 83.56 82 ILE A CA 1
ATOM 633 C C . ILE A 1 82 ? -0.104 5.612 5.379 1.00 83.56 82 ILE A C 1
ATOM 635 O O . ILE A 1 82 ? -0.998 5.985 4.621 1.00 83.56 82 ILE A O 1
ATOM 639 N N . GLN A 1 83 ? 0.613 6.458 6.125 1.00 82.25 83 GLN A N 1
ATOM 640 C CA . GLN A 1 83 ? 0.414 7.907 6.084 1.00 82.25 83 GLN A CA 1
ATOM 641 C C . GLN A 1 83 ? 0.654 8.462 4.685 1.00 82.25 83 GLN A C 1
ATOM 643 O O . GLN A 1 83 ? -0.210 9.166 4.178 1.00 82.25 83 GLN A O 1
ATOM 648 N N . GLU A 1 84 ? 1.759 8.078 4.046 1.00 81.44 84 GLU A N 1
ATOM 649 C CA . GLU A 1 84 ? 2.096 8.489 2.680 1.00 81.44 84 GLU A CA 1
ATOM 650 C C . GLU A 1 84 ? 1.010 8.082 1.669 1.00 81.44 84 GLU A C 1
ATOM 652 O O . GLU A 1 84 ? 0.644 8.868 0.794 1.00 81.44 84 GLU A O 1
ATOM 657 N N . LEU A 1 85 ? 0.419 6.893 1.841 1.00 76.06 85 LEU A N 1
ATOM 658 C CA . LEU A 1 85 ? -0.660 6.407 0.981 1.00 76.06 85 LEU A CA 1
ATOM 659 C C . LEU A 1 85 ? -2.002 7.128 1.224 1.00 76.06 85 LEU A C 1
ATOM 661 O O . LEU A 1 85 ? -2.801 7.273 0.300 1.00 76.06 85 LEU A O 1
ATOM 665 N N . MET A 1 86 ? -2.280 7.543 2.466 1.00 71.50 86 MET A N 1
ATOM 666 C CA . MET A 1 86 ? -3.544 8.188 2.852 1.00 71.50 86 MET A CA 1
ATOM 667 C C . MET A 1 86 ? -3.530 9.711 2.740 1.00 71.50 86 MET A C 1
ATOM 669 O O . MET A 1 86 ? -4.604 10.316 2.725 1.00 71.50 86 MET A O 1
ATOM 673 N N . THR A 1 87 ? -2.361 10.343 2.619 1.00 63.09 87 THR A N 1
ATOM 674 C CA . THR A 1 87 ? -2.254 11.742 2.202 1.00 63.09 87 THR A CA 1
ATOM 675 C C . THR A 1 87 ? -2.687 11.889 0.743 1.00 63.09 87 THR A C 1
ATOM 677 O O . THR A 1 87 ? -1.876 12.024 -0.169 1.00 63.09 87 THR A O 1
ATOM 680 N N . LYS A 1 88 ? -4.009 11.894 0.524 1.00 53.91 88 LYS A N 1
ATOM 681 C CA . LYS A 1 88 ? -4.622 12.719 -0.521 1.00 53.91 88 LYS A CA 1
ATOM 682 C C . LYS A 1 88 ? -4.079 14.133 -0.347 1.00 53.91 88 LYS A C 1
ATOM 684 O O . LYS A 1 88 ? -3.922 14.566 0.790 1.00 53.91 88 LYS A O 1
ATOM 689 N N . ASP A 1 89 ? -3.747 14.776 -1.458 1.00 42.72 89 ASP A N 1
ATOM 690 C CA . ASP A 1 89 ? -3.121 16.090 -1.578 1.00 42.72 89 ASP A CA 1
ATOM 691 C C . ASP A 1 89 ? -3.134 16.963 -0.302 1.00 42.72 89 ASP A C 1
ATOM 693 O O . ASP A 1 89 ? -4.201 17.223 0.259 1.00 42.72 89 ASP A O 1
ATOM 697 N N . PRO A 1 90 ? -1.984 17.518 0.130 1.00 45.25 90 PRO A N 1
ATOM 698 C CA . PRO A 1 90 ? -1.857 18.308 1.364 1.00 45.25 90 PRO A CA 1
ATOM 699 C C . PRO A 1 90 ? -2.725 19.582 1.427 1.00 45.25 90 PRO A C 1
ATOM 701 O O . PRO A 1 90 ? -2.647 20.328 2.404 1.00 45.25 90 PRO A O 1
ATOM 704 N N . LEU A 1 91 ? -3.563 19.853 0.422 1.00 44.88 91 LEU A N 1
ATOM 705 C CA . LEU A 1 91 ? -4.521 20.949 0.453 1.00 44.88 91 LEU A CA 1
ATOM 706 C C . LEU A 1 91 ? -5.697 20.703 1.412 1.00 44.88 91 LEU A C 1
ATOM 708 O O . LEU A 1 91 ? -6.155 21.668 2.019 1.00 44.88 91 LEU A O 1
ATOM 712 N N . ASP A 1 92 ? -6.168 19.465 1.600 1.00 42.53 92 ASP A N 1
ATOM 713 C CA . ASP A 1 92 ? -7.369 19.219 2.422 1.00 42.53 92 ASP A CA 1
ATOM 714 C C . ASP A 1 92 ? -7.080 19.256 3.932 1.00 42.53 92 ASP A C 1
ATOM 716 O O . ASP A 1 92 ? -7.864 19.811 4.708 1.00 42.53 92 ASP A O 1
ATOM 720 N N . THR A 1 93 ? -5.916 18.762 4.364 1.00 42.50 93 THR A N 1
ATOM 721 C CA . THR A 1 93 ? -5.517 18.831 5.780 1.00 42.50 93 THR A CA 1
ATOM 722 C C . THR A 1 93 ? -5.214 20.273 6.198 1.00 42.50 93 THR A C 1
ATOM 724 O O . THR A 1 93 ? -5.604 20.696 7.283 1.00 42.50 93 THR A O 1
ATOM 727 N N . LEU A 1 94 ? -4.610 21.076 5.311 1.00 44.06 94 LEU A N 1
ATOM 728 C CA . LEU A 1 94 ? -4.309 22.480 5.603 1.00 44.06 94 LEU A CA 1
ATOM 729 C C . LEU A 1 94 ? -5.552 23.385 5.505 1.00 44.06 94 LEU A C 1
ATOM 731 O O . LEU A 1 94 ? -5.655 24.365 6.245 1.00 44.06 94 LEU A O 1
ATOM 735 N N . ALA A 1 95 ? -6.523 23.066 4.641 1.00 43.88 95 ALA A N 1
ATOM 736 C CA . ALA A 1 95 ? -7.760 23.840 4.516 1.00 43.88 95 ALA A CA 1
ATOM 737 C C . ALA A 1 95 ? -8.650 23.733 5.766 1.00 43.88 95 ALA A C 1
ATOM 739 O O . ALA A 1 95 ? -9.203 24.745 6.207 1.00 43.88 95 ALA A O 1
ATOM 740 N N . SER A 1 96 ? -8.742 22.547 6.382 1.00 45.25 96 SER A N 1
ATOM 741 C CA . SER A 1 96 ? -9.551 22.360 7.595 1.00 45.25 96 SER A CA 1
ATOM 742 C C . SER A 1 96 ? -8.940 23.035 8.829 1.00 45.25 96 SER A C 1
ATOM 744 O O . SER A 1 96 ? -9.679 23.519 9.686 1.00 45.25 96 SER A O 1
ATOM 746 N N . GLU A 1 97 ? -7.610 23.116 8.920 1.00 44.53 97 GLU A N 1
ATOM 747 C CA . GLU A 1 97 ? -6.930 23.774 10.045 1.00 44.53 97 GLU A CA 1
ATOM 748 C C . GLU A 1 97 ? -6.833 25.297 9.866 1.00 44.53 97 GLU A C 1
ATOM 750 O O . GLU A 1 97 ? -6.863 26.044 10.844 1.00 44.53 97 GLU A O 1
ATOM 755 N N . THR A 1 98 ? -6.800 25.794 8.626 1.00 51.25 98 THR A N 1
ATOM 756 C CA . THR A 1 98 ? -6.669 27.237 8.361 1.00 51.25 98 THR A CA 1
ATOM 757 C C . THR A 1 98 ? -8.009 27.976 8.449 1.00 51.25 98 THR A C 1
ATOM 759 O O . THR A 1 98 ? -8.056 29.089 8.977 1.00 51.25 98 THR A O 1
ATOM 762 N N . TYR A 1 99 ? -9.117 27.371 7.997 1.00 48.66 99 TYR A N 1
ATOM 763 C CA . TYR A 1 99 ? -10.415 28.064 7.939 1.00 48.66 99 TYR A CA 1
ATOM 764 C C . TYR A 1 99 ? -11.063 28.268 9.324 1.00 48.66 99 TYR A C 1
ATOM 766 O O . TYR A 1 99 ? -11.771 29.248 9.534 1.00 48.66 99 TYR A O 1
ATOM 774 N N . GLY A 1 100 ? -10.781 27.394 10.299 1.00 49.22 100 GLY A N 1
ATOM 775 C CA . GLY A 1 100 ? -11.261 27.546 11.682 1.00 49.22 100 GLY A CA 1
ATOM 776 C C . GLY A 1 100 ? -10.357 28.399 12.584 1.00 49.22 100 GLY A C 1
ATOM 777 O O . GLY A 1 100 ? -10.829 29.003 13.548 1.00 49.22 100 GLY A O 1
ATOM 778 N N . ASN A 1 101 ? -9.058 28.472 12.281 1.00 50.75 101 ASN A N 1
ATOM 779 C CA . ASN A 1 101 ? -8.070 29.111 13.154 1.00 50.75 101 ASN A CA 1
ATOM 780 C C . ASN A 1 101 ? -8.061 30.648 13.042 1.00 50.75 101 ASN A C 1
ATOM 782 O O . ASN A 1 101 ? -7.864 31.332 14.048 1.00 50.75 101 ASN A O 1
ATOM 786 N N . PHE A 1 102 ? -8.339 31.208 11.857 1.00 52.91 102 PHE A N 1
ATOM 787 C CA . PHE A 1 102 ? -8.342 32.666 11.660 1.00 52.91 102 PHE A CA 1
ATOM 788 C C . PHE A 1 102 ? -9.393 33.372 12.536 1.00 52.91 102 PHE A C 1
ATOM 790 O O . PHE A 1 102 ? -9.112 34.406 13.139 1.00 52.91 102 PHE A O 1
ATOM 797 N N . ASP A 1 103 ? -10.576 32.769 12.679 1.00 61.72 103 ASP A N 1
ATOM 798 C CA . ASP A 1 103 ? -11.693 33.327 13.453 1.00 61.72 103 ASP A CA 1
ATOM 799 C C . ASP A 1 103 ? -11.498 33.201 14.979 1.00 61.72 103 ASP A C 1
ATOM 801 O O . ASP A 1 103 ? -12.034 33.980 15.771 1.00 61.72 103 ASP A O 1
ATOM 805 N N . SER A 1 104 ? -10.703 32.216 15.412 1.00 59.69 104 SER A N 1
ATOM 806 C CA . SER A 1 104 ? -10.345 32.043 16.823 1.00 59.69 104 SER A CA 1
ATOM 807 C C . SER A 1 104 ? -9.196 32.964 17.238 1.00 59.69 104 SER A C 1
ATOM 809 O O . SER A 1 104 ? -9.200 33.481 18.357 1.00 59.69 104 SER A O 1
ATOM 811 N N . GLN A 1 105 ? -8.214 33.189 16.357 1.00 63.16 105 GLN A N 1
ATOM 812 C CA . GLN A 1 105 ? -7.123 34.134 16.609 1.00 63.16 105 GLN A CA 1
ATOM 813 C C . GLN A 1 105 ? -7.604 35.588 16.577 1.00 63.16 105 GLN A C 1
ATOM 815 O O . GLN A 1 105 ? -7.201 36.371 17.439 1.00 63.16 105 GLN A O 1
ATOM 820 N N . SER A 1 106 ? -8.504 35.945 15.654 1.00 62.81 106 SER A N 1
ATOM 821 C CA . SER A 1 106 ? -9.071 37.297 15.571 1.00 62.81 106 SER A CA 1
ATOM 822 C C . SER A 1 106 ? -9.872 37.666 16.825 1.00 62.81 106 SER A C 1
ATOM 824 O O . SER A 1 106 ? -9.677 38.745 17.385 1.00 62.81 106 SER A O 1
ATOM 826 N N . ARG A 1 107 ? -10.696 36.741 17.340 1.00 63.75 107 ARG A N 1
ATOM 827 C CA . ARG A 1 107 ? -11.438 36.932 18.598 1.00 63.75 107 ARG A CA 1
ATOM 828 C C . ARG A 1 107 ? -10.528 37.106 19.810 1.00 63.75 107 ARG A C 1
ATOM 830 O O . ARG A 1 107 ? -10.816 37.933 20.670 1.00 63.75 107 ARG A O 1
ATOM 837 N N . LYS A 1 108 ? -9.414 36.372 19.865 1.00 61.91 108 LYS A N 1
ATOM 838 C CA . LYS A 1 108 ? -8.431 36.499 20.947 1.00 61.91 108 LYS A CA 1
ATOM 839 C C . LYS A 1 108 ? -7.738 37.865 20.929 1.00 61.91 108 LYS A C 1
ATOM 841 O O . LYS A 1 108 ? -7.530 38.446 21.986 1.00 61.91 108 LYS A O 1
ATOM 846 N N . TYR A 1 109 ? -7.418 38.387 19.745 1.00 64.00 109 TYR A N 1
ATOM 847 C CA . TYR A 1 109 ? -6.803 39.710 19.604 1.00 64.00 109 TYR A CA 1
ATOM 848 C C . TYR A 1 109 ? -7.769 40.847 19.961 1.00 64.00 109 TYR A C 1
ATOM 850 O O . TYR A 1 109 ? -7.359 41.794 20.624 1.00 64.00 109 TYR A O 1
ATOM 858 N N . TYR A 1 110 ? -9.049 40.740 19.581 1.00 66.00 110 TYR A N 1
ATOM 859 C CA . TYR A 1 110 ? -10.072 41.729 19.945 1.00 66.00 110 TYR A CA 1
ATOM 860 C C . TYR A 1 110 ? -10.248 41.830 21.468 1.00 66.00 110 TYR A C 1
ATOM 862 O O . TYR A 1 110 ? -10.198 42.925 22.012 1.00 66.00 110 TYR A O 1
ATOM 870 N N . PHE A 1 111 ? -10.324 40.688 22.159 1.00 58.53 111 PHE A N 1
ATOM 871 C CA . PHE A 1 111 ? -10.439 40.639 23.621 1.00 58.53 111 PHE A CA 1
ATOM 872 C C . PHE A 1 111 ? -9.222 41.250 24.338 1.00 58.53 111 PHE A C 1
ATOM 874 O O . PHE A 1 111 ? -9.374 41.992 25.297 1.00 58.53 111 PHE A O 1
ATOM 881 N N . LEU A 1 112 ? -8.008 41.003 23.834 1.00 56.97 112 LEU A N 1
ATOM 882 C CA . LEU A 1 112 ? -6.773 41.589 24.377 1.00 56.97 112 LEU A CA 1
ATOM 883 C C . LEU A 1 112 ? -6.626 43.094 24.091 1.00 56.97 112 LEU A C 1
ATOM 885 O O . LEU A 1 112 ? -5.736 43.730 24.643 1.00 56.97 112 LEU A O 1
ATOM 889 N N . SER A 1 113 ? -7.455 43.655 23.205 1.00 52.69 113 SER A N 1
ATOM 890 C CA . SER A 1 113 ? -7.445 45.087 22.878 1.00 52.69 113 SER A CA 1
ATOM 891 C C . SER A 1 113 ? -8.319 45.913 23.827 1.00 52.69 113 SER A C 1
ATOM 893 O O . SER A 1 113 ? -8.208 47.137 23.826 1.00 52.69 113 SER A O 1
ATOM 895 N N . GLU A 1 114 ? -9.206 45.268 24.594 1.00 50.6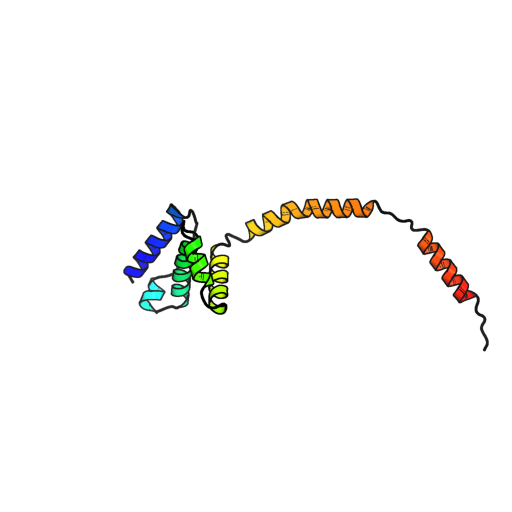2 114 GLU A N 1
ATOM 896 C CA . GLU A 1 114 ? -10.092 45.938 25.557 1.00 50.62 114 GLU A CA 1
ATOM 897 C C . GLU A 1 114 ? -9.416 46.195 26.915 1.00 50.62 114 GLU A C 1
ATOM 899 O O . GLU A 1 114 ? -9.854 47.089 27.636 1.00 50.62 114 GLU A O 1
ATOM 904 N N . ASP A 1 115 ? -8.296 45.530 27.218 1.00 49.94 115 ASP A N 1
ATOM 905 C CA . ASP A 1 115 ? -7.464 45.825 28.392 1.00 49.94 115 ASP A CA 1
ATOM 906 C C . ASP A 1 115 ? -6.407 46.893 28.053 1.00 49.94 115 ASP A C 1
ATOM 908 O O . ASP A 1 115 ? -5.204 46.641 27.963 1.00 49.94 115 ASP A O 1
ATOM 912 N N . VAL A 1 116 ? -6.872 48.125 27.836 1.00 50.19 116 VAL A N 1
ATOM 913 C CA . VAL A 1 116 ? -6.015 49.317 27.896 1.00 50.19 116 VAL A CA 1
ATOM 914 C C . VAL A 1 116 ? -5.841 49.681 29.371 1.00 50.19 116 VAL A C 1
ATOM 916 O O . VAL A 1 116 ? -6.568 50.521 29.895 1.00 50.19 116 VAL A O 1
ATOM 919 N N . GLU A 1 117 ? -4.893 49.040 30.057 1.00 49.38 117 GLU A N 1
ATOM 920 C CA . GLU A 1 117 ? -4.378 49.586 31.318 1.00 49.38 117 GLU A CA 1
ATOM 921 C C . GLU A 1 117 ? -3.491 50.809 31.020 1.00 49.38 117 GLU A C 1
ATOM 923 O O . GLU A 1 117 ? -2.699 50.840 30.074 1.00 49.38 117 GLU A O 1
ATOM 928 N N . GLU A 1 118 ? -3.736 51.867 31.786 1.00 53.28 118 GLU A N 1
ATOM 929 C CA . GLU A 1 118 ? -3.464 53.264 31.462 1.00 53.28 118 GLU A CA 1
ATOM 930 C C . GLU A 1 118 ? -1.968 53.605 31.260 1.00 53.28 118 GLU A C 1
ATOM 932 O O . GLU A 1 118 ? -1.113 53.208 32.051 1.00 53.28 118 GLU A O 1
ATOM 937 N N . PRO A 1 119 ? -1.614 54.443 30.263 1.00 54.59 119 PRO A N 1
ATOM 938 C CA . PRO A 1 119 ? -0.242 54.910 30.027 1.00 54.59 119 PRO A CA 1
ATOM 939 C C . PRO A 1 119 ? 0.278 55.941 31.054 1.00 54.59 119 PRO A C 1
ATOM 941 O O . PRO A 1 119 ? 1.363 56.493 30.853 1.00 54.59 119 PRO A O 1
ATOM 944 N N . ASP A 1 120 ? -0.474 56.244 32.116 1.00 52.59 120 ASP A N 1
ATOM 945 C CA . ASP A 1 120 ? -0.132 57.301 33.081 1.00 52.59 120 ASP A CA 1
ATOM 946 C C . ASP A 1 120 ? 0.859 56.808 34.158 1.00 52.59 120 ASP A C 1
ATOM 948 O O . ASP A 1 120 ? 1.895 57.439 34.388 1.00 52.59 120 ASP A O 1
ATOM 952 N N . ASP A 1 121 ? 0.657 55.599 34.698 1.00 55.44 121 ASP A N 1
ATOM 953 C CA . ASP A 1 121 ? 1.504 55.032 35.766 1.00 55.44 121 ASP A CA 1
ATOM 954 C C . ASP A 1 121 ? 2.964 54.816 35.326 1.00 55.44 121 ASP A C 1
ATOM 956 O O . ASP A 1 121 ? 3.915 55.047 36.080 1.00 55.44 121 ASP A O 1
ATOM 960 N N . MET A 1 122 ? 3.173 54.437 34.062 1.00 55.75 122 MET A N 1
ATOM 961 C CA . MET A 1 122 ? 4.514 54.185 33.525 1.00 55.75 122 MET A CA 1
ATOM 962 C C . MET A 1 122 ? 5.304 55.481 33.281 1.00 55.75 122 MET A C 1
ATOM 964 O O . MET A 1 122 ? 6.533 55.485 33.368 1.00 55.75 122 MET A O 1
ATOM 968 N N . ARG A 1 123 ? 4.618 56.605 33.026 1.00 61.25 123 ARG A N 1
ATOM 969 C CA . ARG A 1 123 ? 5.266 57.921 32.883 1.00 61.25 123 ARG A CA 1
ATOM 970 C C . ARG A 1 123 ? 5.615 58.520 34.239 1.00 61.25 123 ARG A C 1
ATOM 972 O O . ARG A 1 123 ? 6.675 59.136 34.354 1.00 61.25 123 ARG A O 1
ATOM 979 N N . GLN A 1 124 ? 4.778 58.296 35.250 1.00 60.44 124 GLN A N 1
ATOM 980 C CA . GLN A 1 124 ? 5.041 58.729 36.620 1.00 60.44 124 GLN A CA 1
ATOM 981 C C . GLN A 1 124 ? 6.288 58.031 37.191 1.00 60.44 124 GLN A C 1
ATOM 983 O O . GLN A 1 124 ? 7.183 58.687 37.721 1.00 60.44 124 GLN A O 1
ATOM 988 N N . HIS A 1 125 ? 6.416 56.717 36.967 1.00 62.41 125 HIS A N 1
ATOM 989 C CA . HIS A 1 125 ? 7.565 55.938 37.438 1.00 62.41 125 HIS A CA 1
ATOM 990 C C . HIS A 1 125 ? 8.901 56.369 36.803 1.00 62.41 125 HIS A C 1
ATOM 992 O O . HIS A 1 125 ? 9.930 56.416 37.479 1.00 62.41 125 HIS A O 1
ATOM 998 N N . CYS A 1 126 ? 8.898 56.736 35.516 1.00 64.88 126 CYS A N 1
ATOM 999 C CA . CYS A 1 126 ? 10.088 57.287 34.860 1.00 64.88 126 CYS A CA 1
ATOM 1000 C C . CYS A 1 126 ? 10.503 58.651 35.435 1.00 64.88 126 CYS A C 1
ATOM 1002 O O . CYS A 1 126 ? 11.696 58.886 35.621 1.00 64.88 126 CYS A O 1
ATOM 1004 N N . GLN A 1 127 ? 9.545 59.529 35.752 1.00 67.50 127 GLN A N 1
ATOM 1005 C CA . GLN A 1 127 ? 9.846 60.842 36.338 1.00 67.50 127 GLN A CA 1
ATOM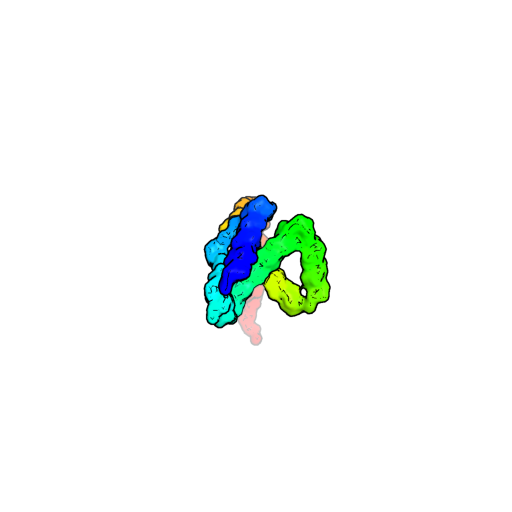 1006 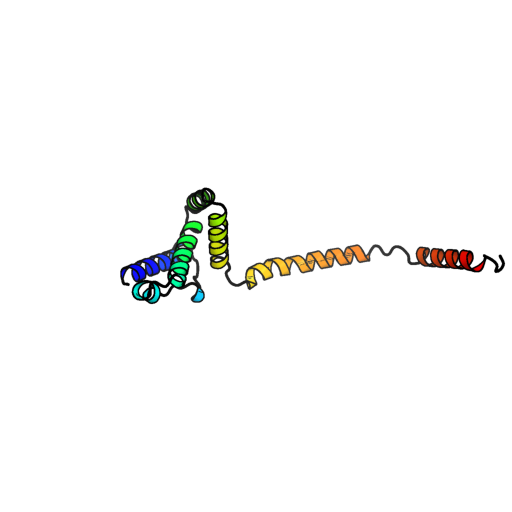C C . GLN A 1 127 ? 10.442 60.726 37.749 1.00 67.50 127 GLN A C 1
ATOM 1008 O O . GLN A 1 127 ? 11.389 61.448 38.075 1.00 67.50 127 GLN A O 1
ATOM 1013 N N . ASP A 1 128 ? 9.949 59.788 38.560 1.00 69.00 128 ASP A N 1
ATOM 1014 C CA . ASP A 1 128 ? 10.472 59.542 39.910 1.00 69.00 128 ASP A CA 1
ATOM 1015 C C . ASP A 1 128 ? 11.913 58.996 39.883 1.00 69.00 128 ASP A C 1
ATOM 1017 O O . ASP A 1 128 ? 12.750 59.387 40.704 1.00 69.00 128 ASP A O 1
ATOM 1021 N N . LEU A 1 129 ? 12.237 58.137 38.908 1.00 63.44 129 LEU A N 1
ATOM 1022 C CA . LEU A 1 129 ? 13.597 57.624 38.702 1.00 63.44 129 LEU A CA 1
ATOM 1023 C C . LEU A 1 129 ? 14.573 58.727 38.263 1.00 63.44 129 LEU A C 1
ATOM 1025 O O . LEU A 1 129 ? 15.694 58.786 38.773 1.00 63.44 129 LEU A O 1
ATOM 1029 N N . GLU A 1 130 ? 14.162 59.641 37.377 1.00 67.06 130 GLU A N 1
ATOM 1030 C CA . GLU A 1 130 ? 14.994 60.791 36.984 1.00 67.06 130 GLU A CA 1
ATOM 1031 C C . GLU A 1 130 ? 15.277 61.740 38.160 1.00 67.06 130 GLU A C 1
ATOM 1033 O O . GLU A 1 130 ? 16.404 62.222 38.304 1.00 67.06 130 GLU A O 1
ATOM 1038 N N . GLN A 1 131 ? 14.308 61.961 39.056 1.00 65.75 131 GLN A N 1
ATOM 1039 C CA . GLN A 1 131 ? 14.520 62.774 40.261 1.00 65.75 131 GLN A CA 1
ATOM 1040 C C . GLN A 1 131 ? 15.514 62.144 41.247 1.00 65.75 131 GLN A C 1
ATOM 1042 O O . GLN A 1 131 ? 16.304 62.870 41.864 1.00 65.75 131 GLN A O 1
ATOM 1047 N N . GLN A 1 132 ? 15.523 60.812 41.376 1.00 62.34 132 GLN A N 1
ATOM 1048 C CA . GLN A 1 132 ? 16.480 60.105 42.236 1.00 62.34 132 GLN A CA 1
ATOM 1049 C C . GLN A 1 132 ? 17.907 60.136 41.675 1.00 62.34 132 GLN A C 1
ATOM 1051 O O . GLN A 1 132 ? 18.862 60.238 42.445 1.00 62.34 132 GLN A O 1
ATOM 1056 N N . VAL A 1 133 ? 18.067 60.114 40.349 1.00 61.47 133 VAL A N 1
ATOM 1057 C CA . VAL A 1 133 ? 19.385 60.188 39.694 1.00 61.47 133 VAL A CA 1
ATOM 1058 C C . VAL A 1 133 ? 19.913 61.630 39.631 1.00 61.47 133 VAL A C 1
ATOM 1060 O O . VAL A 1 133 ? 21.119 61.844 39.746 1.00 61.47 133 VAL A O 1
ATOM 1063 N N . GLY A 1 134 ? 19.034 62.634 39.529 1.00 59.69 134 GLY A N 1
ATOM 1064 C CA . GLY A 1 134 ? 19.408 64.055 39.494 1.00 59.69 134 GLY A CA 1
ATOM 1065 C C . GLY A 1 134 ? 19.758 64.690 40.849 1.00 59.69 134 GLY A C 1
ATOM 1066 O O . GLY A 1 134 ? 20.301 65.794 40.872 1.00 59.69 134 GLY A O 1
ATOM 1067 N N . SER A 1 135 ? 19.472 64.017 41.971 1.00 61.53 135 SER A N 1
ATOM 1068 C CA . SER A 1 135 ? 19.624 64.586 43.324 1.00 61.53 135 SER A CA 1
ATOM 1069 C C . SER A 1 135 ? 20.830 64.068 44.114 1.00 61.53 135 SER A C 1
ATOM 1071 O O . SER A 1 135 ? 20.972 64.420 45.286 1.00 61.53 135 SER A O 1
ATOM 1073 N N . SER A 1 136 ? 21.720 63.270 43.514 1.00 49.84 136 SER A N 1
ATOM 1074 C CA . SER A 1 136 ? 22.942 62.838 44.202 1.00 49.84 136 SER A CA 1
ATOM 1075 C C . SER A 1 136 ? 24.137 63.707 43.777 1.00 49.84 136 SER A C 1
ATOM 1077 O O . SER A 1 136 ? 24.564 63.634 42.624 1.00 49.84 136 SER A O 1
ATOM 1079 N N . PRO A 1 137 ? 24.664 64.571 44.667 1.00 48.62 137 PRO A N 1
ATOM 1080 C CA . PRO A 1 137 ? 25.699 65.536 44.327 1.00 48.62 137 PRO A CA 1
ATOM 1081 C C . PRO A 1 137 ? 27.022 64.858 43.962 1.00 48.62 137 PRO A C 1
ATOM 1083 O O . PRO A 1 137 ? 27.433 63.866 44.564 1.00 48.62 137 PRO A O 1
ATOM 1086 N N . ALA A 1 138 ? 27.710 65.463 42.992 1.00 50.97 138 ALA A N 1
ATOM 1087 C CA . ALA A 1 138 ? 29.145 65.308 42.810 1.00 50.97 138 ALA A CA 1
ATOM 1088 C C . ALA A 1 138 ? 29.882 65.495 44.154 1.00 50.97 138 ALA A C 1
ATOM 1090 O O . ALA A 1 138 ? 29.449 66.306 44.973 1.00 50.97 138 ALA A O 1
ATOM 1091 N N . TRP A 1 139 ? 31.022 64.804 44.294 1.00 42.31 139 TRP A N 1
ATOM 1092 C CA . TRP A 1 139 ? 31.994 64.809 45.406 1.00 42.31 139 TRP A CA 1
ATOM 1093 C C . TRP A 1 139 ? 31.789 63.750 46.504 1.00 42.31 139 TRP A C 1
ATOM 1095 O O . TRP A 1 139 ? 31.201 64.029 47.546 1.00 42.31 139 TRP A O 1
ATOM 1105 N N . LEU A 1 140 ? 32.387 62.568 46.297 1.00 41.44 140 LEU A N 1
ATOM 1106 C CA . LEU A 1 140 ? 33.513 62.039 47.094 1.00 41.44 140 LEU A CA 1
ATOM 1107 C C . LEU A 1 140 ? 34.138 60.820 46.402 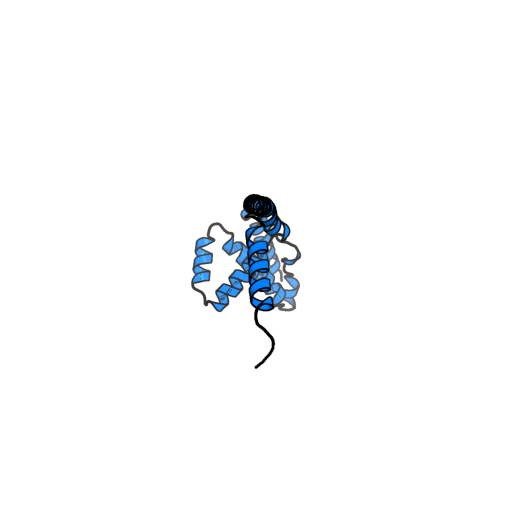1.00 41.44 140 LEU A C 1
ATOM 1109 O O . LEU A 1 140 ? 33.399 59.850 46.131 1.00 41.44 140 LEU A O 1
#

Radius of gyration: 31.4 Å; chains: 1; bounding box: 48×79×63 Å

InterPro domains:
  IPR036872 CH domain superfamily [G3DSA:1.10.418.10] (1-89)
  IPR043936 HOOK, N-terminal [PF19047] (1-84)

Foldseek 3Di:
DVVLVVLLVVLCCCCCVPQVDDFDPVLRADVCCCVPVVDVVSVVSSVLSVLLSCCRDPCNVVVVVVLVVDDPVSNVVSVVSNVVRPPPDPPVVCVVVVVVVVVVVVVVVVVVVVPCDDPPVVVVVVVVVVVVVVPDDDDD

Secondary structure (DSSP, 8-state):
-HHHHHHHHHHHHHHHHTT-----GGG---HHHHHHH--HHHHHHHHHHHHHHHHHSTTHHHHHHHHHTS-HHHHHHHHHHHHHHH---THHHHHHHHHHHHHHHHHHHHHHTS----SHHHHHHHHHHHHHHHTS-S--

pLDDT: mean 74.25, std 16.47, range [41.44, 92.44]